Protein AF-A0A8X6WZJ5-F1 (afdb_monomer_lite)

Secondary structure (DSSP, 8-state):
---HHHHHHHHHHHTT--TTS---SSTTPPPP-------SSS-------SSS---GGGGTT-------GGGS----------

Foldseek 3Di:
DCDPVNVVVVCVVPVPDDPVDDPDPDPPDDDDDDDDDDDDDPDDDDDDDPVPDDDCVVVVNDPDDDDDPVVDDDDDDDDDDD

Organism: NCBI:txid2747483

Radius of gyration: 27.13 Å; chains: 1; bounding box: 45×43×68 Å

InterPro domains:
  IPR006202 Neurotransmitter-gated ion-channel ligand-binding domain [PF02931] (44-82)
  IPR036734 Neurotransmitter-gated ion-channel ligand-binding domain superfamily [G3DSA:2.70.170.10] (1-82)
  IPR036734 Neurotransmitter-gated ion-channel ligand-binding domain superfamily [SSF63712] (5-81)

Sequence (82 aa):
MASEDEERLVRDLF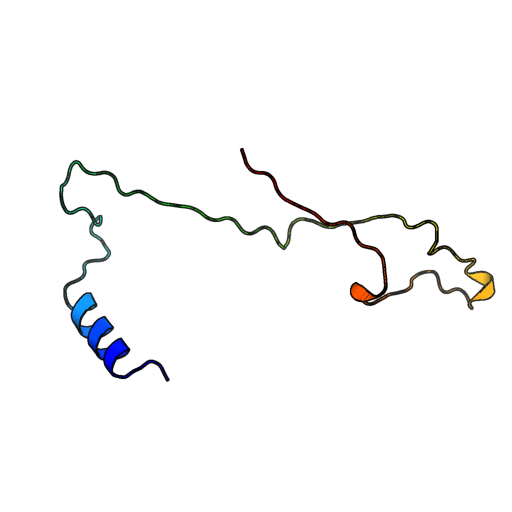RDYNKLIRPVEVMNKTVEVQFGLSFIQLINVVWSDYQLRWDEADYGGINVLRLPPDKVWKPDIVLFNK

pLDDT: mean 82.57, std 11.97, range [49.12, 97.5]

Structure (mmCIF, N/CA/C/O backbone):
data_AF-A0A8X6WZJ5-F1
#
_entry.id   AF-A0A8X6WZJ5-F1
#
loop_
_atom_site.group_PDB
_atom_site.id
_atom_site.type_symbol
_atom_site.label_atom_id
_atom_site.label_alt_id
_atom_site.label_comp_id
_atom_site.label_asym_id
_atom_site.label_entity_id
_atom_site.label_seq_id
_atom_site.pdbx_PDB_ins_code
_atom_site.Cartn_x
_atom_site.Cartn_y
_atom_site.Cartn_z
_atom_site.occupancy
_atom_site.B_iso_or_equiv
_atom_site.auth_seq_id
_atom_site.auth_comp_id
_atom_site.auth_asym_id
_atom_site.auth_atom_id
_atom_site.pdbx_PDB_model_num
ATOM 1 N N . MET A 1 1 ? 2.256 -26.443 -13.631 1.00 49.12 1 MET A N 1
ATOM 2 C CA . MET A 1 1 ? 3.111 -27.113 -14.626 1.00 49.12 1 MET A CA 1
ATOM 3 C C . MET A 1 1 ? 3.288 -26.109 -15.745 1.00 49.12 1 MET A C 1
ATOM 5 O O . MET A 1 1 ? 2.310 -25.844 -16.430 1.00 49.12 1 MET A O 1
ATOM 9 N N . ALA A 1 2 ? 4.448 -25.454 -15.828 1.00 57.97 2 ALA A N 1
ATOM 10 C CA . ALA A 1 2 ? 4.832 -24.770 -17.063 1.00 57.97 2 ALA A CA 1
ATOM 11 C C . ALA A 1 2 ? 4.772 -25.819 -18.185 1.00 57.97 2 ALA A C 1
ATOM 13 O O . ALA A 1 2 ? 5.113 -26.980 -17.940 1.00 57.97 2 ALA A O 1
ATOM 14 N N . SER A 1 3 ? 4.209 -25.475 -19.341 1.00 83.69 3 SER A N 1
ATOM 15 C CA . SER A 1 3 ? 4.021 -26.458 -20.416 1.00 83.69 3 SER A CA 1
ATOM 16 C C . SER A 1 3 ? 5.391 -26.937 -20.908 1.00 83.69 3 SER A C 1
ATOM 18 O O . SER A 1 3 ? 6.314 -26.136 -20.996 1.00 83.69 3 SER A O 1
ATOM 20 N N . GLU A 1 4 ? 5.545 -28.208 -21.278 1.00 88.50 4 GLU A N 1
ATOM 21 C CA . GLU A 1 4 ? 6.772 -28.732 -21.913 1.00 88.50 4 GLU A CA 1
ATOM 22 C C . GLU A 1 4 ? 7.196 -27.883 -23.134 1.00 88.50 4 GLU A C 1
ATOM 24 O O . GLU A 1 4 ? 8.381 -27.674 -23.404 1.00 88.50 4 GLU A O 1
ATOM 29 N N . ASP A 1 5 ? 6.212 -27.298 -23.822 1.00 91.50 5 ASP A N 1
ATOM 30 C CA . ASP A 1 5 ? 6.427 -26.348 -24.912 1.00 91.50 5 ASP A CA 1
ATOM 31 C C . ASP A 1 5 ? 7.087 -25.028 -24.463 1.00 91.50 5 ASP A C 1
ATOM 33 O O . ASP A 1 5 ? 7.868 -24.452 -25.221 1.00 91.50 5 ASP A O 1
ATOM 37 N N . GLU A 1 6 ? 6.812 -24.554 -23.243 1.00 89.75 6 GLU A N 1
ATOM 38 C C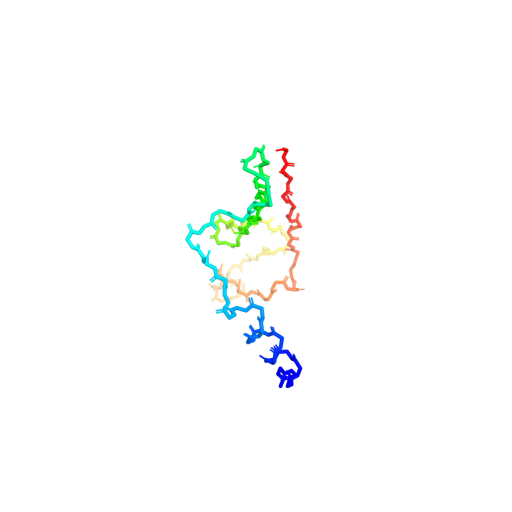A . GLU A 1 6 ? 7.408 -23.345 -22.653 1.00 89.75 6 GLU A CA 1
ATOM 39 C C . GLU A 1 6 ? 8.895 -23.564 -22.358 1.00 89.75 6 GLU A C 1
ATOM 41 O O . GLU A 1 6 ? 9.736 -22.740 -22.720 1.00 89.75 6 GLU A O 1
ATOM 46 N N . GLU A 1 7 ? 9.243 -24.716 -21.781 1.00 90.25 7 GLU A N 1
ATOM 47 C CA . GLU A 1 7 ? 10.636 -25.076 -21.501 1.00 90.25 7 GLU A CA 1
ATOM 48 C C . GLU A 1 7 ? 11.460 -25.237 -22.784 1.00 90.25 7 GLU A C 1
ATOM 50 O O . GLU A 1 7 ? 12.610 -24.783 -22.850 1.00 90.25 7 GLU A O 1
ATOM 55 N N . ARG A 1 8 ? 10.872 -25.847 -23.824 1.00 93.00 8 ARG A N 1
ATOM 56 C CA . ARG A 1 8 ? 11.508 -25.956 -25.144 1.00 93.00 8 ARG A CA 1
ATOM 57 C C . ARG A 1 8 ? 11.751 -24.575 -25.749 1.00 93.00 8 ARG A C 1
ATOM 59 O O . ARG A 1 8 ? 12.866 -24.291 -26.180 1.00 93.00 8 ARG A O 1
ATOM 66 N N . LEU A 1 9 ? 10.746 -23.701 -25.715 1.00 89.81 9 LEU A N 1
ATOM 67 C CA . LEU A 1 9 ? 10.851 -22.348 -26.257 1.00 89.81 9 LEU A CA 1
ATOM 68 C C . LEU A 1 9 ? 11.943 -21.524 -25.555 1.00 89.81 9 LEU A C 1
ATOM 70 O O . LEU A 1 9 ? 12.733 -20.857 -26.222 1.00 89.81 9 LEU A O 1
ATOM 74 N N . VAL A 1 10 ? 12.034 -21.595 -24.223 1.00 90.94 10 VAL A N 1
ATOM 75 C CA . VAL A 1 10 ? 13.088 -20.906 -23.459 1.00 90.94 10 VAL A CA 1
ATOM 76 C C . VAL A 1 10 ? 14.472 -21.423 -23.850 1.00 90.94 10 VAL A C 1
ATOM 78 O O . VAL A 1 10 ? 15.385 -20.629 -24.076 1.00 90.94 10 VAL A O 1
ATOM 81 N N . ARG A 1 11 ? 14.644 -22.743 -23.968 1.00 90.62 11 ARG A N 1
ATOM 82 C CA . ARG A 1 11 ? 15.932 -23.333 -24.355 1.00 90.62 11 ARG A CA 1
ATOM 83 C C . ARG A 1 11 ? 16.389 -22.854 -25.733 1.00 90.62 11 ARG A C 1
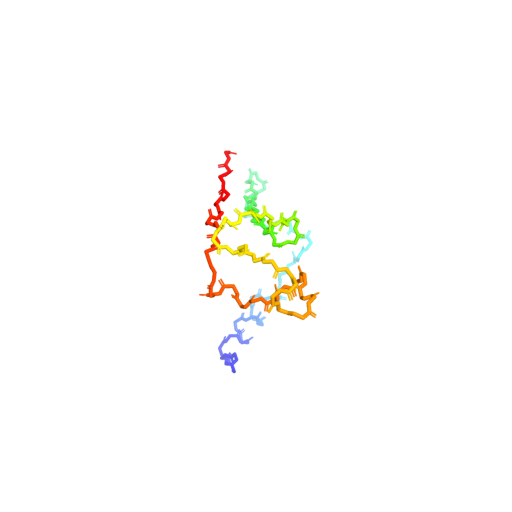ATOM 85 O O . ARG A 1 11 ? 17.567 -22.542 -25.898 1.00 90.62 11 ARG A O 1
ATOM 92 N N . ASP A 1 12 ? 15.467 -22.775 -26.687 1.00 94.12 12 ASP A N 1
ATOM 93 C CA . ASP A 1 12 ? 15.772 -22.374 -28.059 1.00 94.12 12 ASP A CA 1
ATOM 94 C C . ASP A 1 12 ? 16.093 -20.875 -28.162 1.00 94.12 12 ASP A C 1
ATOM 96 O O . ASP A 1 12 ? 17.079 -20.502 -28.796 1.00 94.12 12 ASP A O 1
ATOM 100 N N . LEU A 1 13 ? 15.326 -20.010 -27.487 1.00 88.19 13 LEU A N 1
ATOM 101 C CA . LEU A 1 13 ? 15.533 -18.555 -27.522 1.00 88.19 13 LEU A CA 1
ATOM 102 C C . LEU A 1 13 ? 16.846 -18.112 -26.860 1.00 88.19 13 LEU A C 1
ATOM 104 O O . LEU A 1 13 ? 17.481 -17.162 -27.316 1.00 88.19 13 LEU A O 1
ATOM 108 N N . PHE A 1 14 ? 17.262 -18.779 -25.780 1.00 90.69 14 PHE A N 1
ATOM 109 C CA . PHE A 1 14 ? 18.422 -18.358 -24.987 1.00 90.69 14 PHE A CA 1
ATOM 110 C C . PHE A 1 14 ? 19.752 -18.984 -25.421 1.00 90.69 14 PHE A C 1
ATOM 112 O O . PHE A 1 14 ? 20.791 -18.594 -24.890 1.00 90.69 14 PHE A O 1
ATOM 119 N N . ARG A 1 15 ? 19.747 -19.915 -26.384 1.00 89.62 15 ARG A N 1
ATOM 120 C CA . ARG A 1 15 ? 20.939 -20.659 -26.823 1.00 89.62 15 ARG A CA 1
ATOM 121 C C . ARG A 1 15 ? 22.122 -19.758 -27.202 1.00 89.62 15 ARG A C 1
ATOM 123 O O . ARG A 1 15 ? 23.245 -20.067 -26.818 1.00 89.62 15 ARG A O 1
ATOM 130 N N . ASP A 1 16 ? 21.852 -18.642 -27.882 1.00 85.75 16 ASP A N 1
ATOM 131 C CA . ASP A 1 16 ? 22.867 -17.700 -28.387 1.00 85.75 16 ASP A CA 1
ATOM 132 C C . ASP A 1 16 ? 22.613 -16.241 -27.940 1.00 85.75 16 ASP A C 1
ATOM 134 O O . ASP A 1 16 ? 23.162 -15.286 -28.494 1.00 85.75 16 ASP A O 1
ATOM 138 N N . TYR A 1 17 ? 21.773 -16.040 -26.920 1.00 86.75 17 TYR A N 1
ATOM 139 C CA . TYR A 1 17 ? 21.446 -14.708 -26.411 1.00 86.75 17 TYR A CA 1
ATOM 140 C C . TYR A 1 17 ? 22.579 -14.135 -25.542 1.00 86.75 17 TYR A C 1
ATOM 142 O O . TYR A 1 17 ? 22.902 -14.668 -24.478 1.00 86.75 17 TYR A O 1
ATOM 150 N N . ASN A 1 18 ? 23.154 -12.996 -25.943 1.00 83.94 18 ASN A N 1
ATOM 151 C CA . ASN A 1 18 ? 24.195 -12.312 -25.172 1.00 83.94 18 ASN A CA 1
ATOM 152 C C . ASN A 1 18 ? 23.639 -11.122 -24.375 1.00 83.94 18 ASN A C 1
ATOM 154 O O . ASN A 1 18 ? 23.496 -10.013 -24.886 1.00 83.94 18 ASN A O 1
ATOM 158 N N . LYS A 1 19 ? 23.425 -11.337 -23.075 1.00 83.75 19 LYS A N 1
ATOM 159 C CA . LYS A 1 19 ? 22.907 -10.330 -22.132 1.00 83.75 19 LYS A CA 1
ATOM 160 C C . LYS A 1 19 ? 23.790 -9.089 -21.920 1.00 83.75 19 LYS A C 1
ATOM 162 O O . LYS A 1 19 ? 23.335 -8.144 -21.286 1.00 83.75 19 LYS A O 1
ATOM 167 N N . LEU A 1 20 ? 25.049 -9.101 -22.369 1.00 81.88 20 LEU A N 1
ATOM 168 C CA . LEU A 1 20 ? 25.967 -7.959 -22.238 1.00 81.88 20 LEU A CA 1
ATOM 169 C C . LEU A 1 20 ? 25.866 -6.985 -23.418 1.00 81.88 20 LEU A C 1
ATOM 171 O O . LEU A 1 20 ? 26.459 -5.908 -23.376 1.00 81.88 20 LEU A O 1
ATOM 175 N N . ILE A 1 21 ? 25.135 -7.358 -24.471 1.00 81.56 21 ILE A N 1
ATOM 176 C CA . ILE A 1 21 ? 24.974 -6.545 -25.671 1.00 81.56 21 ILE A CA 1
ATOM 177 C C . ILE A 1 21 ? 23.639 -5.808 -25.604 1.00 81.56 21 ILE A C 1
ATOM 179 O O . ILE A 1 21 ? 22.602 -6.367 -25.253 1.00 81.56 21 ILE A O 1
ATOM 183 N N . ARG A 1 22 ? 23.673 -4.523 -25.963 1.00 82.81 22 ARG A N 1
ATOM 184 C CA . ARG A 1 22 ? 22.483 -3.678 -26.066 1.00 82.81 22 ARG A CA 1
ATOM 185 C C . ARG A 1 22 ? 21.514 -4.264 -27.113 1.00 82.81 22 ARG A C 1
ATOM 187 O O . ARG A 1 22 ? 21.939 -4.451 -28.254 1.00 82.81 22 ARG A O 1
ATOM 194 N N . PRO A 1 23 ? 20.229 -4.496 -26.783 1.00 84.25 23 PRO A N 1
ATOM 195 C CA . PRO A 1 23 ? 19.274 -5.117 -27.698 1.00 84.25 23 PRO A CA 1
ATOM 196 C C . PRO A 1 23 ? 18.773 -4.099 -28.730 1.00 84.25 23 PRO A C 1
ATOM 198 O O . PRO A 1 23 ? 17.732 -3.469 -28.566 1.00 84.25 23 PRO A O 1
ATOM 201 N N . VAL A 1 24 ? 19.551 -3.901 -29.790 1.00 83.75 24 VAL A N 1
ATOM 202 C CA . VAL A 1 24 ? 19.197 -3.045 -30.927 1.00 83.75 24 VAL A CA 1
ATOM 203 C C . VAL A 1 24 ? 19.516 -3.756 -32.230 1.00 83.75 24 VAL A C 1
ATOM 205 O O . VAL A 1 24 ? 20.645 -4.176 -32.453 1.00 83.75 24 VAL A O 1
ATOM 208 N N . GLU A 1 25 ? 18.531 -3.817 -33.124 1.00 78.00 25 GLU A N 1
ATOM 209 C CA . GLU A 1 25 ? 18.709 -4.325 -34.492 1.00 78.00 25 GLU A CA 1
ATOM 210 C C . GLU A 1 25 ? 19.587 -3.396 -35.343 1.00 78.00 25 GLU A C 1
ATOM 212 O O . GLU A 1 25 ? 20.280 -3.831 -36.257 1.00 78.00 25 GLU A O 1
ATOM 217 N N . VAL A 1 26 ? 19.553 -2.093 -35.043 1.00 85.38 26 VAL A N 1
ATOM 218 C CA . VAL A 1 26 ? 20.290 -1.047 -35.757 1.00 85.38 26 VAL A CA 1
ATOM 219 C C . VAL A 1 26 ? 20.965 -0.147 -34.731 1.00 85.38 26 VAL A C 1
ATOM 221 O O . VAL A 1 26 ? 20.300 0.381 -33.840 1.00 85.38 26 VAL A O 1
ATOM 224 N N . MET A 1 27 ? 22.271 0.080 -34.886 1.00 77.81 27 MET A N 1
ATOM 225 C CA . MET A 1 27 ? 23.101 0.805 -33.908 1.00 77.81 27 MET A CA 1
ATOM 226 C C . MET A 1 27 ? 22.569 2.205 -33.556 1.00 77.81 27 MET A C 1
ATOM 228 O O . MET A 1 27 ? 22.709 2.648 -32.417 1.00 77.81 27 MET A O 1
ATOM 232 N N . ASN A 1 28 ? 21.884 2.859 -34.499 1.00 86.25 28 ASN A N 1
ATOM 233 C CA . ASN A 1 28 ? 21.345 4.213 -34.345 1.00 86.25 28 ASN A CA 1
ATOM 234 C C . ASN A 1 28 ? 19.930 4.274 -33.740 1.00 86.25 28 ASN A C 1
ATOM 236 O O . ASN A 1 28 ? 19.368 5.361 -33.633 1.00 86.25 28 ASN A O 1
ATOM 240 N N . LYS A 1 29 ? 19.319 3.143 -33.365 1.00 85.00 29 LYS A N 1
ATOM 241 C CA . LYS A 1 29 ? 18.008 3.139 -32.691 1.00 85.00 29 LYS A CA 1
ATOM 242 C C . LYS A 1 29 ? 18.164 3.287 -31.177 1.00 85.00 29 LYS A C 1
ATOM 244 O O . LYS A 1 29 ? 19.181 2.877 -30.621 1.00 85.00 29 LYS A O 1
ATOM 249 N N . THR A 1 30 ? 17.159 3.853 -30.508 1.00 82.94 30 THR A N 1
ATOM 250 C CA . THR A 1 30 ? 17.075 3.986 -29.038 1.00 82.94 30 THR A CA 1
ATOM 251 C C . THR A 1 30 ? 16.304 2.810 -28.438 1.00 82.94 30 THR A C 1
ATOM 253 O O . THR A 1 30 ? 15.367 2.320 -29.059 1.00 82.94 30 THR A O 1
ATOM 256 N N . VAL A 1 31 ? 16.700 2.355 -27.244 1.00 85.25 31 VAL A N 1
ATOM 257 C CA . VAL A 1 31 ? 15.919 1.369 -26.481 1.00 85.25 31 VAL A CA 1
ATOM 258 C C . VAL A 1 31 ? 14.957 2.161 -25.610 1.00 85.25 31 VAL A C 1
ATOM 260 O O . VAL A 1 31 ? 15.404 2.947 -24.775 1.00 85.25 31 VAL A O 1
ATOM 263 N N . GLU A 1 32 ? 13.659 1.995 -25.836 1.00 81.81 32 GLU A N 1
ATOM 264 C CA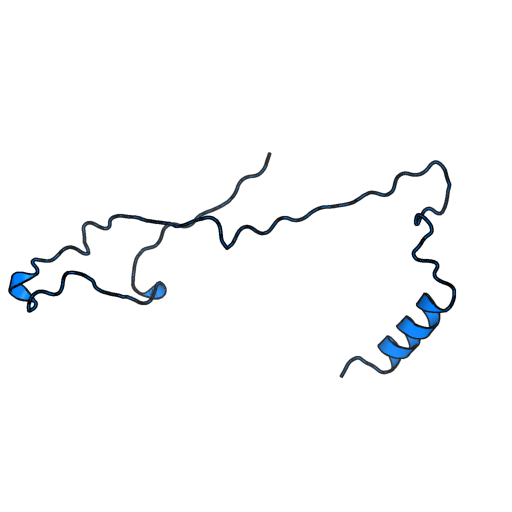 . GLU A 1 32 ? 12.631 2.574 -24.977 1.00 81.81 32 GLU A CA 1
ATOM 265 C C . GLU A 1 32 ? 12.527 1.741 -23.695 1.00 81.81 32 GLU A C 1
ATOM 267 O O . GLU A 1 32 ? 12.344 0.525 -23.749 1.00 81.81 32 GLU A O 1
ATOM 272 N N . VAL A 1 33 ? 12.676 2.390 -22.540 1.00 77.69 33 VAL A N 1
ATOM 273 C CA . VAL A 1 33 ? 12.528 1.751 -21.230 1.00 77.69 33 VAL A CA 1
ATOM 274 C C . VAL A 1 33 ? 11.354 2.401 -20.521 1.00 77.69 33 VAL A C 1
ATOM 276 O O . VAL A 1 33 ? 11.361 3.606 -20.276 1.00 77.69 33 VAL A O 1
ATOM 279 N N . GLN A 1 34 ? 10.358 1.591 -20.181 1.00 78.25 34 GLN A N 1
ATOM 280 C CA . GLN A 1 34 ? 9.205 2.017 -19.400 1.00 78.25 34 GLN A CA 1
ATOM 281 C C . GLN A 1 34 ? 9.416 1.633 -17.936 1.00 78.25 34 GLN A C 1
ATOM 283 O O . GLN A 1 34 ? 9.795 0.503 -17.628 1.00 78.25 34 GLN A O 1
ATOM 288 N N . PHE A 1 35 ? 9.170 2.577 -17.030 1.00 62.69 35 PHE A N 1
ATOM 289 C CA . PHE A 1 35 ? 9.259 2.360 -15.589 1.00 62.69 35 PHE A CA 1
ATOM 290 C C . PHE A 1 35 ? 7.867 2.404 -14.961 1.00 62.69 35 PHE A C 1
ATOM 292 O O . PHE A 1 35 ? 7.080 3.304 -15.246 1.00 62.69 35 PHE A O 1
ATOM 299 N N . GLY A 1 36 ? 7.595 1.453 -14.066 1.00 67.19 36 GLY A N 1
ATOM 300 C CA . GLY A 1 36 ? 6.432 1.451 -13.181 1.00 67.19 36 GLY A CA 1
ATOM 301 C C . GLY A 1 36 ? 6.882 1.532 -11.723 1.00 67.19 36 GLY A C 1
ATOM 302 O O . GLY A 1 36 ? 7.784 0.803 -11.314 1.00 67.19 36 GLY A O 1
ATOM 303 N N . LEU A 1 37 ? 6.274 2.425 -10.943 1.00 64.50 37 LEU A N 1
ATOM 304 C CA . LEU A 1 37 ? 6.510 2.569 -9.504 1.00 64.50 37 LEU A CA 1
ATOM 305 C C . LEU A 1 37 ? 5.328 1.993 -8.716 1.00 64.50 37 LEU A C 1
ATOM 307 O O . LEU A 1 37 ? 4.180 2.185 -9.108 1.00 64.50 37 LEU A O 1
ATOM 311 N N . SER A 1 38 ? 5.613 1.379 -7.564 1.00 62.81 38 SER A N 1
ATOM 312 C CA . SER A 1 38 ? 4.599 0.920 -6.604 1.00 62.81 38 SER A CA 1
ATOM 313 C C . SER A 1 38 ? 4.917 1.448 -5.201 1.00 62.81 38 SER A C 1
ATOM 315 O O . SER A 1 38 ? 5.976 1.157 -4.651 1.00 62.81 38 SER A O 1
ATOM 317 N N . PHE A 1 39 ? 3.995 2.218 -4.613 1.00 62.78 39 PHE A N 1
ATOM 318 C CA . PHE A 1 39 ? 4.134 2.886 -3.310 1.00 62.78 39 PHE A CA 1
ATOM 319 C C . PHE A 1 39 ? 3.118 2.311 -2.311 1.00 62.78 39 PHE A C 1
ATOM 321 O O . PHE A 1 39 ? 2.019 2.830 -2.158 1.00 62.78 39 PHE A O 1
ATOM 328 N N . ILE A 1 40 ? 3.464 1.209 -1.644 1.00 63.84 40 ILE A N 1
ATOM 329 C CA . ILE A 1 40 ? 2.578 0.583 -0.640 1.00 63.84 40 ILE A CA 1
ATOM 330 C C . ILE A 1 40 ? 3.066 0.853 0.797 1.00 63.84 40 ILE A C 1
ATOM 332 O O . ILE A 1 40 ? 2.273 0.808 1.729 1.00 63.84 40 ILE A O 1
ATOM 336 N N . GLN A 1 41 ? 4.344 1.210 1.000 1.00 56.25 41 GLN A N 1
ATOM 337 C CA . GLN A 1 41 ? 4.964 1.256 2.338 1.00 56.25 41 GLN A CA 1
ATOM 338 C C . GLN A 1 41 ? 5.217 2.662 2.924 1.00 56.25 41 GLN A C 1
ATOM 340 O O . GLN A 1 41 ? 5.588 2.766 4.087 1.00 56.25 41 GLN A O 1
ATOM 345 N N . LEU A 1 42 ? 5.022 3.743 2.157 1.00 59.62 42 LEU A N 1
ATOM 346 C CA . LEU A 1 42 ? 5.363 5.119 2.576 1.00 59.62 42 LEU A CA 1
ATOM 347 C C . LEU A 1 42 ? 4.154 6.001 2.940 1.00 59.62 42 LEU A C 1
ATOM 349 O O . LEU A 1 42 ? 4.340 7.143 3.351 1.00 59.62 42 LEU A O 1
ATOM 353 N N . ILE A 1 43 ? 2.924 5.496 2.818 1.00 69.19 43 ILE A N 1
ATOM 354 C CA . ILE A 1 43 ? 1.705 6.265 3.100 1.00 69.19 43 ILE A CA 1
ATOM 355 C C . ILE A 1 43 ? 1.044 5.687 4.354 1.00 69.19 43 ILE A C 1
ATOM 357 O O . ILE A 1 43 ? 0.418 4.633 4.300 1.00 69.19 43 ILE A O 1
ATOM 361 N N . ASN A 1 44 ? 1.185 6.376 5.489 1.00 74.94 44 ASN A N 1
ATOM 362 C CA . ASN A 1 44 ? 0.365 6.124 6.674 1.00 74.94 44 ASN A CA 1
ATOM 363 C C . ASN A 1 44 ? -0.859 7.049 6.630 1.00 74.94 44 ASN A C 1
ATOM 365 O O . ASN A 1 44 ? -0.705 8.269 6.565 1.00 74.94 44 ASN A O 1
ATOM 369 N N . VAL A 1 45 ? -2.061 6.475 6.642 1.00 73.75 45 VAL A N 1
ATOM 370 C CA . VAL A 1 45 ? -3.323 7.215 6.521 1.00 73.75 45 VAL A CA 1
ATOM 371 C C . VAL A 1 45 ? -3.977 7.271 7.891 1.00 73.75 45 VAL A C 1
ATOM 373 O O . VAL A 1 45 ? -4.382 6.245 8.430 1.00 73.75 45 VAL A O 1
ATOM 376 N N . VAL A 1 46 ? -4.095 8.474 8.446 1.00 84.06 46 VAL A N 1
ATOM 377 C CA . VAL A 1 46 ? -4.766 8.718 9.726 1.00 84.06 46 VAL A CA 1
ATOM 378 C C . VAL A 1 46 ? -5.931 9.666 9.477 1.00 84.06 46 VAL A C 1
ATOM 380 O O . VAL A 1 46 ? -5.754 10.721 8.871 1.00 84.06 46 VAL A O 1
ATOM 383 N N . TRP A 1 47 ? -7.122 9.290 9.936 1.00 86.31 47 TRP A N 1
ATOM 384 C CA . TRP A 1 47 ? -8.332 10.105 9.847 1.00 86.31 47 TRP A CA 1
ATOM 385 C C . TRP A 1 47 ? -9.090 10.082 11.177 1.00 86.31 47 TRP A C 1
ATOM 387 O O . TRP A 1 47 ? -8.851 9.227 12.027 1.00 86.31 47 TRP A O 1
ATOM 397 N N . SER A 1 48 ? -9.989 11.050 11.364 1.00 86.75 48 SER A N 1
ATOM 398 C CA . SER A 1 48 ? -10.852 11.149 12.543 1.00 86.75 48 SER A CA 1
ATOM 399 C C . SER A 1 48 ? -12.305 10.979 12.114 1.00 86.75 48 SER A C 1
ATOM 401 O O . SER A 1 48 ? -12.787 11.732 11.270 1.00 86.75 48 SER A O 1
ATOM 403 N N . ASP A 1 49 ? -12.992 10.000 12.697 1.00 89.25 49 ASP A N 1
ATOM 404 C CA . ASP A 1 49 ? -14.423 9.776 12.506 1.00 89.25 49 ASP A CA 1
ATOM 405 C C . ASP A 1 49 ? -15.171 10.223 13.770 1.00 89.25 49 ASP A C 1
ATOM 407 O O . ASP A 1 49 ? -14.876 9.769 14.877 1.00 89.25 49 ASP A O 1
ATOM 411 N N . TYR A 1 50 ? -16.114 11.158 13.629 1.00 89.19 50 TYR A N 1
ATOM 412 C CA . TYR A 1 50 ? -16.858 11.684 14.774 1.00 89.19 50 TYR A CA 1
ATOM 413 C C . TYR A 1 50 ? -17.905 10.705 15.314 1.00 89.19 50 TYR A C 1
ATOM 415 O O . TYR A 1 50 ? -18.315 10.859 16.462 1.00 89.19 50 TYR A O 1
ATOM 423 N N . GLN A 1 51 ? -18.330 9.724 14.513 1.00 89.94 51 GLN A N 1
ATOM 424 C CA . GLN A 1 51 ? -19.296 8.706 14.928 1.00 89.94 51 GLN A CA 1
ATOM 425 C C . GLN A 1 51 ? -18.635 7.598 15.755 1.00 89.94 51 GLN A C 1
ATOM 427 O O . GLN A 1 51 ? -19.308 6.930 16.533 1.00 89.94 51 GLN A O 1
ATOM 432 N N . LEU A 1 52 ? -17.315 7.426 15.636 1.00 91.19 52 LEU A N 1
ATOM 433 C CA . LEU A 1 52 ? -16.526 6.451 16.395 1.00 91.19 52 LEU A CA 1
ATOM 434 C C . LEU A 1 52 ? -15.925 7.078 17.661 1.00 91.19 52 LEU A C 1
ATOM 436 O O . LEU A 1 52 ? -14.729 6.965 17.921 1.00 91.19 52 LEU A O 1
ATOM 440 N N . ARG A 1 53 ? -16.758 7.774 18.440 1.00 92.06 53 ARG A N 1
ATOM 441 C CA . ARG A 1 53 ? -16.377 8.390 19.718 1.00 92.06 53 ARG A CA 1
ATOM 442 C C . ARG A 1 53 ? -17.172 7.760 20.853 1.00 92.06 53 ARG A C 1
ATOM 444 O O . ARG A 1 53 ? -18.367 7.523 20.706 1.00 92.06 53 ARG A O 1
ATOM 451 N N . TRP A 1 54 ? -16.513 7.523 21.979 1.00 95.25 54 TRP A N 1
ATOM 452 C CA . TRP A 1 54 ? -17.130 6.997 23.195 1.00 95.25 54 TRP A CA 1
ATOM 453 C C . TRP A 1 54 ? -16.426 7.559 24.436 1.00 95.25 54 TRP A C 1
ATOM 455 O O . TRP A 1 54 ? -15.326 8.103 24.328 1.00 95.25 54 TRP A O 1
ATOM 465 N N . ASP A 1 55 ? -17.073 7.446 25.597 1.00 96.00 55 ASP A N 1
ATOM 466 C CA . ASP A 1 55 ? -16.461 7.720 26.900 1.00 96.00 55 ASP A CA 1
ATOM 467 C C . ASP A 1 55 ? -15.847 6.424 27.444 1.00 96.00 55 ASP A C 1
ATOM 469 O O . ASP A 1 55 ? -16.524 5.404 27.556 1.00 96.00 55 ASP A O 1
ATOM 473 N N . GLU A 1 56 ? -14.554 6.430 27.761 1.00 96.06 56 GLU A N 1
ATOM 474 C CA . GLU A 1 56 ? -13.838 5.246 28.245 1.00 96.06 56 GLU A CA 1
ATOM 475 C C . GLU A 1 56 ? -14.410 4.715 29.570 1.00 96.06 56 GLU A C 1
ATOM 477 O O . GLU A 1 56 ? -14.344 3.508 29.823 1.00 96.06 56 GLU A O 1
ATOM 482 N N . ALA A 1 57 ? -14.997 5.589 30.399 1.00 96.69 57 ALA A N 1
ATOM 483 C CA . ALA A 1 57 ? -15.563 5.223 31.696 1.00 96.69 57 ALA A CA 1
ATOM 484 C C . ALA A 1 57 ? -16.749 4.254 31.563 1.00 96.69 57 ALA A C 1
ATOM 486 O O . ALA A 1 57 ? -16.899 3.351 32.388 1.00 96.69 57 ALA A O 1
ATOM 487 N N . ASP A 1 58 ? -17.528 4.382 30.487 1.00 97.50 58 ASP A N 1
ATOM 488 C CA . ASP A 1 58 ? -18.683 3.524 30.211 1.00 97.50 58 ASP A CA 1
ATOM 489 C C . ASP A 1 58 ? -18.279 2.119 29.726 1.00 97.50 58 ASP A C 1
ATOM 491 O O . ASP A 1 58 ? -19.073 1.180 29.792 1.00 97.50 58 ASP A O 1
ATOM 495 N N . TYR A 1 59 ? -17.034 1.945 29.266 1.00 95.81 59 TYR A N 1
ATOM 496 C CA . TYR A 1 59 ? -16.550 0.713 28.628 1.00 95.81 59 TYR A CA 1
ATOM 497 C C . TYR A 1 59 ? -15.302 0.132 29.304 1.00 95.81 59 TYR A C 1
ATOM 499 O O . TYR A 1 59 ? -14.484 -0.522 28.659 1.00 95.81 59 TYR A O 1
ATOM 507 N N . GLY A 1 60 ? -15.140 0.348 30.612 1.00 95.12 60 GLY A N 1
ATOM 508 C CA . GLY A 1 60 ? -14.070 -0.283 31.392 1.00 95.12 60 GLY A CA 1
ATOM 509 C C . GLY A 1 60 ? -12.661 0.229 31.069 1.00 95.12 60 GLY A C 1
ATOM 510 O O . GLY A 1 60 ? -11.696 -0.521 31.206 1.00 95.12 60 GLY A O 1
ATOM 511 N N . GLY A 1 61 ? -12.533 1.486 30.633 1.00 96.06 61 GLY A N 1
ATOM 512 C CA . GLY A 1 61 ? -11.249 2.138 30.352 1.00 96.06 61 GLY A CA 1
ATOM 513 C C . GLY A 1 61 ? -10.656 1.817 28.977 1.00 96.06 61 GLY A C 1
ATOM 514 O O . GLY A 1 61 ? -9.458 2.000 28.766 1.00 96.06 61 GLY A O 1
ATOM 515 N N . ILE A 1 62 ? -11.451 1.291 28.040 1.00 96.19 62 ILE A N 1
ATOM 516 C CA . ILE A 1 62 ? -10.976 0.993 26.683 1.00 96.19 62 ILE A CA 1
ATOM 517 C C . ILE A 1 62 ? -10.791 2.304 25.915 1.00 96.19 62 ILE A C 1
ATOM 519 O O . ILE A 1 62 ? -11.772 2.945 25.555 1.00 96.19 62 ILE A O 1
ATOM 523 N N . ASN A 1 63 ? -9.544 2.654 25.599 1.00 94.62 63 ASN A N 1
ATOM 524 C CA . ASN A 1 63 ? -9.183 3.853 24.829 1.00 94.62 63 ASN A CA 1
ATOM 525 C C . ASN A 1 63 ? -8.730 3.564 23.387 1.00 94.62 63 ASN A C 1
ATOM 527 O O . ASN A 1 63 ? -8.614 4.468 22.562 1.00 94.62 63 ASN A O 1
ATOM 531 N N . VAL A 1 64 ? -8.476 2.292 23.065 1.0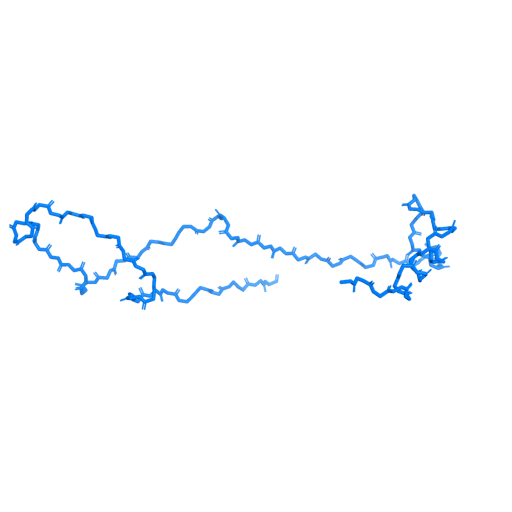0 94.88 64 VAL A N 1
ATOM 532 C CA . VAL A 1 64 ? -8.059 1.840 21.736 1.00 94.88 64 VAL A CA 1
ATOM 533 C C . VAL A 1 64 ? -8.897 0.641 21.328 1.00 94.88 64 VAL A C 1
ATOM 535 O O . VAL A 1 64 ? -8.894 -0.397 21.989 1.00 94.88 64 VAL A O 1
ATOM 538 N N . LEU A 1 65 ? -9.547 0.763 20.175 1.00 92.44 65 LEU A N 1
ATOM 539 C CA . LEU A 1 65 ? -10.306 -0.303 19.538 1.00 92.44 65 LEU A CA 1
ATOM 540 C C . LEU A 1 65 ? -9.677 -0.633 18.179 1.00 92.44 65 LEU A C 1
ATOM 542 O O . LEU A 1 65 ? -9.446 0.254 17.361 1.00 92.44 65 LEU A O 1
ATOM 546 N N . ARG A 1 66 ? -9.391 -1.915 17.929 1.00 93.31 66 ARG A N 1
ATOM 547 C CA . ARG A 1 66 ? -8.865 -2.397 16.641 1.00 93.31 66 ARG A CA 1
ATOM 548 C C . ARG A 1 66 ? -9.992 -3.056 15.855 1.00 93.31 66 ARG A C 1
ATOM 550 O O . ARG A 1 66 ? -10.534 -4.061 16.306 1.00 93.31 66 ARG A O 1
ATOM 557 N N . LEU A 1 67 ? -10.324 -2.506 14.689 1.00 88.75 67 LEU A N 1
ATOM 558 C CA . LEU A 1 67 ? -11.406 -2.996 13.834 1.00 88.75 67 LEU A CA 1
ATOM 559 C C . LEU A 1 67 ? -10.873 -3.464 12.472 1.00 88.75 67 LEU A C 1
ATOM 561 O O . LEU A 1 67 ? -9.913 -2.883 11.960 1.00 88.75 67 LEU A O 1
ATOM 565 N N . PRO A 1 68 ? -11.498 -4.485 11.860 1.00 91.19 68 PRO A N 1
ATOM 566 C CA . PRO A 1 68 ? -11.286 -4.807 10.455 1.00 91.19 68 PRO A CA 1
ATOM 567 C C . PRO A 1 68 ? -11.626 -3.607 9.542 1.00 91.19 68 PRO A C 1
ATOM 569 O O . PRO A 1 68 ? -12.645 -2.947 9.772 1.00 91.19 68 PRO A O 1
ATOM 572 N N . PRO A 1 69 ? -10.825 -3.312 8.499 1.00 82.44 69 PRO A N 1
ATOM 573 C CA . PRO A 1 69 ? -11.047 -2.147 7.632 1.00 82.44 69 PRO A CA 1
ATOM 574 C C . PRO A 1 69 ? -12.381 -2.135 6.870 1.00 82.44 69 PRO A C 1
ATOM 576 O O . PRO A 1 69 ? -12.828 -1.079 6.442 1.00 82.44 69 PRO A O 1
ATOM 579 N N . ASP A 1 70 ? -13.020 -3.289 6.675 1.00 89.38 70 ASP A N 1
ATOM 580 C CA . ASP A 1 70 ? -14.324 -3.433 6.014 1.00 89.38 70 ASP A CA 1
ATOM 581 C C . ASP A 1 70 ? -15.508 -3.013 6.903 1.00 89.38 70 ASP A C 1
ATOM 583 O O . ASP A 1 70 ? -16.631 -2.886 6.417 1.00 89.38 70 ASP A O 1
ATOM 587 N N . LYS A 1 71 ? -15.273 -2.787 8.201 1.00 89.88 71 LYS A N 1
ATOM 588 C CA . LYS A 1 71 ? -16.305 -2.400 9.177 1.00 89.88 71 LYS A CA 1
ATOM 589 C C . LYS A 1 71 ? -16.425 -0.900 9.394 1.00 89.88 71 LYS A C 1
ATOM 591 O O . LYS A 1 71 ? -17.351 -0.469 10.075 1.00 89.88 71 LYS A O 1
ATOM 596 N N . VAL A 1 72 ? -15.499 -0.119 8.850 1.00 90.12 72 VAL A N 1
ATOM 597 C CA . VAL A 1 72 ? -15.423 1.326 9.060 1.00 90.12 72 VAL A CA 1
ATOM 598 C C . VAL A 1 72 ? -15.293 2.049 7.732 1.00 90.12 72 VAL A C 1
ATOM 600 O O . VAL A 1 72 ? -14.817 1.496 6.738 1.00 90.12 72 VAL A O 1
ATOM 603 N N . TRP A 1 73 ? -15.714 3.308 7.711 1.00 90.88 73 TRP A N 1
ATOM 604 C CA . TRP A 1 73 ? -15.425 4.170 6.579 1.00 90.88 73 TRP A CA 1
ATOM 605 C C . TRP A 1 73 ? -13.909 4.395 6.468 1.00 90.88 73 TRP A C 1
ATOM 607 O O . TRP A 1 73 ? -13.217 4.57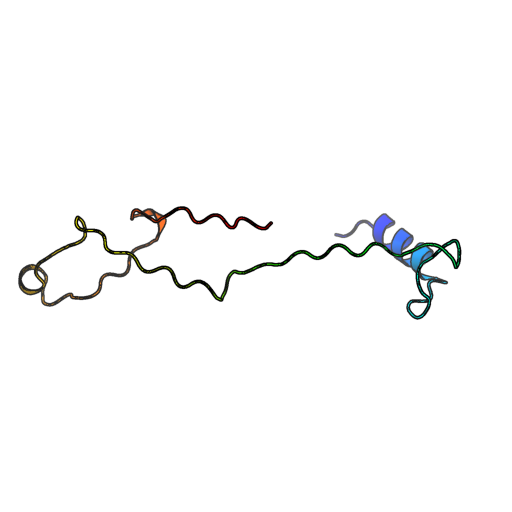8 7.472 1.00 90.88 73 TRP A O 1
ATOM 617 N N . LYS A 1 74 ? -13.399 4.392 5.235 1.00 85.06 74 LYS A N 1
ATOM 618 C CA . LYS A 1 74 ? -12.002 4.677 4.895 1.00 85.06 74 LYS A CA 1
ATOM 619 C C . LYS A 1 74 ? -11.972 5.576 3.653 1.00 85.06 74 LYS A C 1
ATOM 621 O O . LYS A 1 74 ? -12.820 5.387 2.778 1.00 85.06 74 LYS A O 1
ATOM 626 N N . PRO A 1 75 ? -11.027 6.520 3.545 1.00 81.00 75 PRO A N 1
ATOM 627 C CA . PRO A 1 75 ? -10.904 7.345 2.352 1.00 81.00 75 PRO A CA 1
ATOM 628 C C . PRO A 1 75 ? -10.395 6.521 1.163 1.00 81.00 75 PRO A C 1
ATOM 630 O O . PRO A 1 75 ? -9.489 5.697 1.309 1.00 81.00 75 PRO A O 1
ATOM 633 N N . ASP A 1 76 ? -10.935 6.793 -0.022 1.00 80.31 76 ASP A N 1
ATOM 634 C CA . ASP A 1 76 ? -10.386 6.282 -1.276 1.00 80.31 76 ASP A CA 1
ATOM 635 C C . ASP A 1 76 ? -9.231 7.189 -1.721 1.00 80.31 76 ASP A C 1
ATOM 637 O O . ASP A 1 76 ? -9.411 8.387 -1.947 1.00 80.31 76 ASP A O 1
ATOM 641 N N . ILE A 1 77 ? -8.024 6.629 -1.820 1.00 76.94 77 ILE A N 1
ATOM 642 C CA . ILE A 1 77 ? -6.810 7.375 -2.173 1.00 76.94 77 ILE A CA 1
ATOM 643 C C . ILE A 1 77 ? -6.403 7.011 -3.595 1.00 76.94 77 ILE A C 1
ATOM 645 O O . ILE A 1 77 ? -6.161 5.845 -3.902 1.00 76.94 77 ILE A O 1
ATOM 649 N N . VAL A 1 78 ? -6.286 8.026 -4.451 1.00 75.69 78 VAL A N 1
ATOM 650 C CA . VAL A 1 78 ? -5.827 7.893 -5.837 1.00 75.69 78 VAL A CA 1
ATOM 651 C C . VAL A 1 78 ? -4.574 8.737 -6.056 1.00 75.69 78 VAL A C 1
ATOM 653 O O . VAL A 1 78 ? -4.488 9.872 -5.588 1.00 75.69 78 VAL A O 1
ATOM 656 N N . LEU A 1 79 ? -3.589 8.182 -6.761 1.00 65.62 79 LEU A N 1
ATOM 657 C CA . LEU A 1 79 ? -2.366 8.889 -7.134 1.00 65.62 79 LEU A CA 1
ATOM 658 C C . LEU A 1 79 ? -2.519 9.444 -8.554 1.00 65.62 79 LEU A C 1
ATOM 660 O O . LEU A 1 79 ? -2.756 8.683 -9.489 1.00 65.62 79 LEU A O 1
ATOM 664 N N . PHE A 1 80 ? -2.342 10.754 -8.721 1.00 58.75 80 PHE A N 1
ATOM 665 C CA . PHE A 1 80 ? -2.201 11.374 -10.038 1.00 58.75 80 PHE A CA 1
ATOM 666 C C . PHE A 1 80 ? -0.723 11.641 -10.316 1.00 58.75 80 PHE A C 1
ATOM 668 O O . PHE A 1 80 ? -0.050 12.276 -9.507 1.00 58.75 80 PHE A O 1
ATOM 675 N N . ASN A 1 81 ? -0.235 11.183 -11.466 1.00 56.00 81 ASN A N 1
ATOM 676 C CA . ASN A 1 81 ? 1.098 11.507 -11.971 1.00 56.00 81 ASN A CA 1
ATOM 677 C C . ASN A 1 81 ? 0.942 12.445 -13.182 1.00 56.00 81 ASN A C 1
ATOM 679 O O . ASN A 1 81 ? 0.043 12.222 -13.995 1.00 56.00 81 ASN A O 1
ATOM 683 N N . LYS A 1 82 ? 1.766 13.495 -13.277 1.00 51.72 82 LYS A N 1
ATOM 684 C CA . LYS A 1 82 ? 1.846 14.388 -14.448 1.00 51.72 82 LYS A CA 1
ATOM 685 C C . LYS A 1 82 ? 3.085 14.073 -15.267 1.00 51.72 82 LYS A C 1
ATOM 687 O O . LYS A 1 82 ? 4.127 13.804 -14.634 1.00 51.72 82 LYS A O 1
#